Protein AF-V4T393-F1 (afdb_monomer)

Foldseek 3Di:
DDDDDDDDDDDDDDDDDDPDDDPPVVVVVVVVVVVVVVVCLVVVVVVDVDSDDDLVNVLVVLPVVDDDPVSVVVNVVSVVVVVVVVD

Nearest PDB structures (foldseek):
  8xaa-assembly1_J  TM=6.071E-01  e=1.087E-03  Xenopus laevis
  6ipu-assembly1_D  TM=6.178E-01  e=1.166E-03  Homo sapiens
  5g2e-assembly1_L  TM=6.339E-01  e=3.333E-03  Xenopus laevis
  6hts-assembly1_L  TM=5.800E-01  e=2.702E-03  Homo sapiens
  8yti-assembly1_N  TM=5.551E-01  e=1.439E-03  Homo sapiens

Radius of gyration: 20.57 Å; Cα contacts (8 Å, |Δi|>4): 19; chains: 1; bounding box: 69×38×35 Å

Sequence (87 aa):
MEKKPKAGKKLPKKAASSDKEKKCAKKSIKTYKIYIFKVLKQEFARYKKKPTITSWEIQTVGRLVLLGELAKHTVSEGTKVVTKFTS

pLDDT: mean 71.62, std 19.65, range [28.08, 93.38]

Mean predicted aligned error: 15.04 Å

InterPro domains:
  IPR000558 Histone H2B [PR00621] (42-59)
  IPR000558 Histone H2B [PR00621] (59-72)
  IPR000558 Histone H2B [PR00621] (72-85)
  IPR000558 Histone H2B [PTHR23428] (43-87)
  IPR000558 Histone H2B [SM00427] (22-87)
  IPR009072 Histone-fold [G3DSA:1.10.20.10] (42-87)
  IPR009072 Histone-fold [SSF47113] (4-87)

Organism: Citrus clementina (NCBI:txid85681)

Structure (mmCIF, N/CA/C/O backbone):
data_AF-V4T393-F1
#
_entry.id   AF-V4T393-F1
#
loop_
_atom_site.group_PDB
_atom_site.id
_atom_site.type_symbol
_atom_site.label_atom_id
_atom_site.label_alt_id
_atom_site.label_comp_id
_atom_site.label_asym_id
_atom_site.label_entity_id
_atom_site.label_seq_id
_atom_site.pdbx_PDB_ins_code
_atom_site.Cartn_x
_atom_site.Cartn_y
_atom_site.Cartn_z
_atom_site.occupancy
_atom_site.B_iso_or_equiv
_atom_site.auth_seq_id
_atom_site.auth_comp_id
_atom_site.auth_asym_id
_atom_site.auth_atom_id
_atom_site.pdbx_PDB_model_num
ATOM 1 N N . MET A 1 1 ? 53.522 -6.375 -22.544 1.00 45.50 1 MET A N 1
ATOM 2 C CA . MET A 1 1 ? 53.033 -5.790 -21.276 1.00 45.50 1 MET A CA 1
ATOM 3 C C . MET A 1 1 ? 51.515 -5.876 -21.262 1.00 45.50 1 MET A C 1
ATOM 5 O O . MET A 1 1 ? 50.854 -5.141 -21.983 1.00 45.50 1 M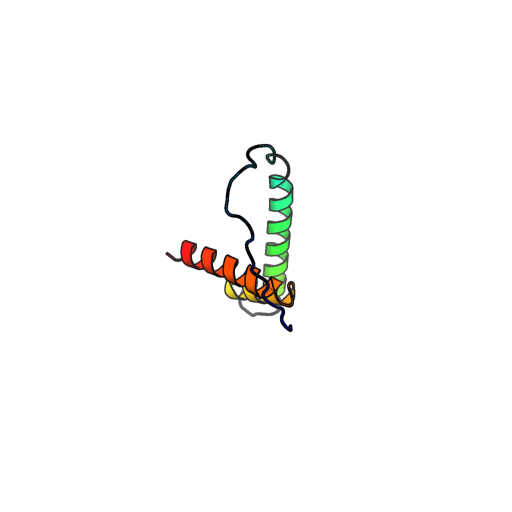ET A O 1
ATOM 9 N N . GLU A 1 2 ? 50.978 -6.840 -20.518 1.00 48.62 2 GLU A N 1
ATOM 10 C CA . GLU A 1 2 ? 49.545 -6.974 -20.240 1.00 48.62 2 GLU A CA 1
ATOM 11 C C . GLU A 1 2 ? 49.057 -5.909 -19.241 1.00 48.62 2 GLU A C 1
ATOM 13 O O . GLU A 1 2 ? 49.769 -5.608 -18.284 1.00 48.62 2 GLU A O 1
ATOM 18 N N . LYS A 1 3 ? 47.815 -5.425 -19.417 1.00 40.97 3 LYS A N 1
ATOM 19 C CA . LYS A 1 3 ? 46.683 -5.520 -18.456 1.00 40.97 3 LYS A CA 1
ATOM 20 C C . LYS A 1 3 ? 45.666 -4.368 -18.588 1.00 40.97 3 LYS A C 1
ATOM 22 O O . LYS A 1 3 ? 45.985 -3.196 -18.426 1.00 40.97 3 LYS A O 1
ATOM 27 N N . LYS A 1 4 ? 44.391 -4.743 -18.754 1.00 43.66 4 LYS A N 1
ATOM 28 C CA . LYS A 1 4 ? 43.182 -4.067 -18.208 1.00 43.66 4 LYS A CA 1
ATOM 29 C C . LYS A 1 4 ? 42.711 -4.856 -16.954 1.00 43.66 4 LYS A C 1
ATOM 31 O O . LYS A 1 4 ? 43.327 -5.897 -16.716 1.00 43.66 4 LYS A O 1
ATOM 36 N N . PRO A 1 5 ? 41.641 -4.508 -16.179 1.00 56.62 5 PRO A N 1
ATOM 37 C CA . PRO A 1 5 ? 40.631 -3.420 -16.261 1.00 56.62 5 PRO A CA 1
ATOM 38 C C . PRO A 1 5 ? 40.307 -2.720 -14.898 1.00 56.62 5 PRO A C 1
ATOM 40 O O . PRO A 1 5 ? 40.767 -3.168 -13.853 1.00 56.62 5 PRO A O 1
ATOM 43 N N . LYS A 1 6 ? 39.431 -1.688 -14.873 1.00 38.44 6 LYS A N 1
ATOM 44 C CA . LYS A 1 6 ? 38.352 -1.522 -13.854 1.00 38.44 6 LYS A CA 1
ATOM 45 C C . LYS A 1 6 ? 37.421 -0.330 -14.138 1.00 38.44 6 LYS A C 1
ATOM 47 O O . LYS A 1 6 ? 37.846 0.816 -14.229 1.00 38.44 6 LYS A O 1
ATOM 52 N N . ALA A 1 7 ? 36.128 -0.639 -14.236 1.00 50.44 7 ALA A N 1
ATOM 53 C CA . ALA A 1 7 ? 35.017 0.296 -14.346 1.00 50.44 7 ALA A CA 1
ATOM 54 C C . ALA A 1 7 ? 34.684 0.912 -12.974 1.00 50.44 7 ALA A C 1
ATOM 56 O O . ALA A 1 7 ? 34.307 0.200 -12.043 1.00 50.44 7 ALA A O 1
ATOM 57 N N . GLY A 1 8 ? 34.806 2.235 -12.856 1.00 45.09 8 GLY A N 1
ATOM 58 C CA . GLY A 1 8 ? 34.399 3.004 -11.682 1.00 45.09 8 GLY A CA 1
ATOM 59 C C . GLY A 1 8 ? 33.133 3.807 -11.966 1.00 45.09 8 GLY A C 1
ATOM 60 O O . GLY A 1 8 ? 33.185 4.843 -12.621 1.00 45.09 8 GLY A O 1
ATOM 61 N N . LYS A 1 9 ? 31.994 3.334 -11.451 1.00 51.25 9 LYS A N 1
ATOM 62 C CA . LYS A 1 9 ? 30.739 4.091 -11.338 1.00 51.25 9 LYS A CA 1
ATOM 63 C C . LYS A 1 9 ? 30.975 5.405 -10.578 1.00 51.25 9 LYS A C 1
ATOM 65 O O . LYS A 1 9 ? 31.300 5.364 -9.394 1.00 51.25 9 LYS A O 1
ATOM 70 N N . LYS A 1 10 ? 30.690 6.550 -11.202 1.00 36.72 10 LYS A N 1
ATOM 71 C CA . LYS A 1 10 ? 30.312 7.789 -10.501 1.00 36.72 10 LYS A CA 1
ATOM 72 C C . LYS A 1 10 ? 29.189 8.479 -11.273 1.00 36.72 10 LYS A C 1
ATOM 74 O O . LYS A 1 10 ? 29.440 9.180 -12.243 1.00 36.72 10 LYS A O 1
ATOM 79 N N . LEU A 1 11 ? 27.951 8.252 -10.835 1.00 43.09 11 LEU A N 1
ATOM 80 C CA . LEU A 1 11 ? 26.810 9.091 -11.198 1.00 43.09 11 LEU A CA 1
ATOM 81 C C . LEU A 1 11 ? 26.687 10.230 -10.159 1.00 43.09 11 LEU A C 1
ATOM 83 O O . LEU A 1 11 ? 26.866 9.975 -8.964 1.00 43.09 11 LEU A O 1
ATOM 87 N N . PRO A 1 12 ? 26.450 11.476 -10.604 1.00 42.09 12 PRO A N 1
ATOM 88 C CA . PRO A 1 12 ? 26.598 12.702 -9.818 1.00 42.09 12 PRO A CA 1
ATOM 89 C C . PRO A 1 12 ? 25.474 12.956 -8.797 1.00 42.09 12 PRO A C 1
ATOM 91 O O . PRO A 1 12 ? 24.335 12.518 -8.943 1.00 42.09 12 PRO A O 1
ATOM 94 N N . LYS A 1 13 ? 25.827 13.718 -7.753 1.00 43.78 13 LYS A N 1
ATOM 95 C CA . LYS A 1 13 ? 24.962 14.238 -6.681 1.00 43.78 13 LYS A CA 1
ATOM 96 C C . LYS A 1 13 ? 24.262 15.545 -7.113 1.00 43.78 13 LYS A C 1
ATOM 98 O O . LYS A 1 13 ? 24.948 16.487 -7.475 1.00 43.78 13 LYS A O 1
ATOM 103 N N . LYS A 1 14 ? 22.939 15.592 -6.871 1.00 30.89 14 LYS A N 1
ATOM 104 C CA . LYS A 1 14 ? 22.129 16.686 -6.264 1.00 30.89 14 LYS A CA 1
ATOM 105 C C . LYS A 1 14 ? 21.987 18.041 -7.006 1.00 30.89 14 LYS A C 1
ATOM 107 O O . LYS A 1 14 ? 22.941 18.797 -7.063 1.00 30.89 14 LYS A O 1
ATOM 112 N N . ALA A 1 15 ? 20.747 18.409 -7.376 1.00 33.91 15 ALA A N 1
ATOM 113 C CA . ALA A 1 15 ? 19.965 19.537 -6.813 1.00 33.91 15 ALA A CA 1
ATOM 114 C C . ALA A 1 15 ? 18.855 20.056 -7.769 1.00 33.91 15 ALA A C 1
ATOM 116 O O . ALA A 1 15 ? 19.115 20.393 -8.912 1.00 33.91 15 ALA A O 1
ATOM 117 N N . ALA A 1 16 ? 17.628 20.090 -7.233 1.00 42.22 16 ALA A N 1
ATOM 118 C CA . ALA A 1 16 ? 16.463 20.947 -7.508 1.00 42.22 16 ALA A CA 1
ATOM 119 C C . ALA A 1 16 ? 16.275 21.677 -8.863 1.00 42.22 16 ALA A C 1
ATOM 121 O O . ALA A 1 16 ? 16.989 22.622 -9.167 1.00 42.22 16 ALA A O 1
ATOM 122 N N . SER A 1 17 ? 15.138 21.411 -9.523 1.00 28.08 17 SER A N 1
ATOM 123 C CA . SER A 1 17 ? 14.115 22.431 -9.843 1.00 28.08 17 SER A CA 1
ATOM 124 C C . SER A 1 17 ? 12.840 21.761 -10.378 1.00 28.08 17 SER A C 1
ATOM 126 O O . SER A 1 17 ? 12.912 20.869 -11.216 1.00 28.08 17 SER A O 1
ATOM 128 N N . SER A 1 18 ? 11.669 22.143 -9.858 1.00 34.78 18 SER A N 1
ATOM 129 C CA . SER A 1 18 ? 10.360 22.074 -10.539 1.00 34.78 18 SER A CA 1
ATOM 130 C C . SER A 1 18 ? 9.301 22.741 -9.651 1.00 34.78 18 SER A C 1
ATOM 132 O O . SER A 1 18 ? 8.354 22.104 -9.192 1.00 34.78 18 SER A O 1
ATOM 134 N N . ASP A 1 19 ? 9.484 24.036 -9.385 1.00 52.81 19 ASP A N 1
ATOM 135 C CA . ASP A 1 19 ? 8.396 24.930 -8.983 1.00 52.81 19 ASP A CA 1
ATOM 136 C C . ASP A 1 19 ? 7.967 25.730 -10.217 1.00 52.81 19 ASP A C 1
ATOM 138 O O . ASP A 1 19 ? 8.554 26.757 -10.534 1.00 52.81 19 ASP A O 1
ATOM 142 N N . LYS A 1 20 ? 7.031 25.176 -10.995 1.00 51.66 20 LYS A N 1
ATOM 143 C CA . LYS A 1 20 ? 5.901 25.895 -11.601 1.00 51.66 20 LYS A CA 1
ATOM 144 C C . LYS A 1 20 ? 5.027 24.910 -12.369 1.00 51.66 20 LYS A C 1
ATOM 146 O O . LYS A 1 20 ? 5.502 24.001 -13.032 1.00 51.66 20 LYS A O 1
ATOM 151 N N . GLU A 1 21 ? 3.725 25.149 -12.268 1.00 47.66 21 GLU A N 1
ATOM 152 C CA . GLU A 1 21 ? 2.711 24.652 -13.195 1.00 47.66 21 GLU A CA 1
ATOM 153 C C . GLU A 1 21 ? 2.287 23.177 -13.083 1.00 47.66 21 GLU A C 1
ATOM 155 O O . GLU A 1 21 ? 2.568 22.328 -13.918 1.00 47.66 21 GLU A O 1
ATOM 160 N N . LYS A 1 22 ? 1.454 22.872 -12.079 1.00 52.12 22 LYS A N 1
ATOM 161 C CA . LYS A 1 22 ? 0.456 21.791 -12.218 1.00 52.12 22 LYS A CA 1
ATOM 162 C C . LYS A 1 22 ? -0.770 22.022 -11.340 1.00 52.12 22 LYS A C 1
ATOM 164 O O . LYS A 1 22 ? -1.224 21.137 -10.618 1.00 52.12 22 LYS A O 1
ATOM 169 N N . LYS A 1 23 ? -1.337 23.232 -11.372 1.00 45.91 23 LYS A N 1
ATOM 170 C CA . LYS A 1 23 ? -2.668 23.476 -10.782 1.00 45.91 23 LYS A CA 1
ATOM 171 C C . LYS A 1 23 ? -3.784 22.820 -11.624 1.00 45.91 23 LYS A C 1
ATOM 173 O O . LYS A 1 23 ? -4.854 22.553 -11.086 1.00 45.91 23 LYS A O 1
ATOM 178 N N . CYS A 1 24 ? -3.492 22.419 -12.870 1.00 40.09 24 CYS A N 1
ATOM 179 C CA . CYS A 1 24 ? -4.475 21.832 -13.793 1.00 40.09 24 CYS A CA 1
ATOM 180 C C . CYS A 1 24 ? -4.421 20.294 -13.957 1.00 40.09 24 CYS A C 1
ATOM 182 O O . CYS A 1 24 ? -5.459 19.700 -14.220 1.00 40.09 24 CYS A O 1
ATOM 184 N N . ALA A 1 25 ? -3.307 19.595 -13.683 1.00 49.66 25 ALA A N 1
ATOM 185 C CA . ALA A 1 25 ? -3.275 18.114 -13.763 1.00 49.66 25 ALA A CA 1
ATOM 186 C C . ALA A 1 25 ? -3.682 17.395 -12.460 1.00 49.66 25 ALA A C 1
ATOM 188 O O . ALA A 1 25 ? -3.848 16.179 -12.422 1.00 49.66 25 ALA A O 1
ATOM 189 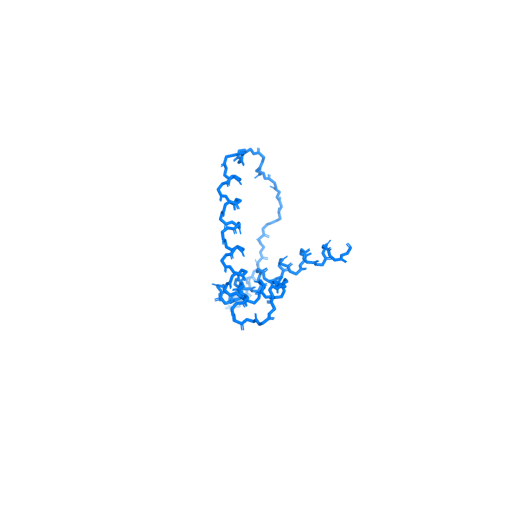N N . LYS A 1 26 ? -3.853 18.136 -11.360 1.00 50.62 26 LYS A N 1
ATOM 190 C CA . LYS A 1 26 ? -4.241 17.560 -10.062 1.00 50.62 26 LYS A CA 1
ATOM 191 C C . LYS A 1 26 ? -5.718 17.150 -10.026 1.00 50.62 26 LYS A C 1
ATOM 193 O O . LYS A 1 26 ? -6.072 16.321 -9.196 1.00 50.62 26 LYS A O 1
ATOM 198 N N . LYS A 1 27 ? -6.572 17.702 -10.900 1.00 52.50 27 LYS A N 1
ATOM 199 C CA . LYS A 1 27 ? -8.006 17.363 -10.962 1.00 52.50 27 LYS A CA 1
ATOM 200 C C . LYS A 1 27 ? -8.244 15.982 -11.590 1.00 52.50 27 LYS A C 1
ATOM 202 O O . LYS A 1 27 ? -8.955 15.190 -10.989 1.00 52.50 27 LYS A O 1
ATOM 207 N N . SER A 1 28 ? -7.579 15.641 -12.699 1.00 51.19 28 SER A N 1
ATOM 208 C CA . SER A 1 28 ? -7.749 14.330 -13.359 1.00 51.19 28 SER A CA 1
ATOM 209 C C . SER A 1 28 ? -7.090 13.174 -12.597 1.00 51.19 28 SER A C 1
ATOM 211 O O . SER A 1 28 ? -7.667 12.095 -12.479 1.00 51.19 28 SER A O 1
ATOM 213 N N . ILE A 1 29 ? -5.918 13.411 -11.991 1.00 60.81 29 ILE A N 1
ATOM 214 C CA . ILE A 1 29 ? -5.222 12.419 -11.153 1.00 60.81 29 ILE A CA 1
ATOM 215 C C . ILE A 1 29 ? -6.070 12.033 -9.931 1.00 60.81 29 ILE A C 1
ATOM 217 O O . ILE A 1 29 ? -6.052 10.877 -9.513 1.00 60.81 29 ILE A O 1
ATOM 221 N N . LYS A 1 30 ? -6.833 12.976 -9.358 1.00 64.75 30 LYS A N 1
ATOM 222 C CA . LYS A 1 30 ? -7.773 12.689 -8.261 1.00 64.75 30 LYS A CA 1
ATOM 223 C C . LYS A 1 30 ? -8.902 11.765 -8.720 1.00 64.75 30 LYS A C 1
ATOM 225 O O . LYS A 1 30 ? -9.213 10.815 -8.007 1.00 64.75 30 LYS A O 1
ATOM 230 N N . THR A 1 31 ? -9.445 11.988 -9.918 1.00 81.19 31 THR A N 1
ATOM 231 C CA . THR A 1 31 ? -10.490 11.140 -10.509 1.00 81.19 31 THR A CA 1
ATOM 232 C C . THR A 1 31 ? -9.990 9.719 -10.760 1.00 81.19 31 THR A C 1
ATOM 234 O O . THR A 1 31 ? -10.663 8.767 -10.377 1.00 81.19 31 THR A O 1
ATOM 237 N N . TYR A 1 32 ? -8.784 9.555 -11.319 1.00 79.50 32 TYR A N 1
ATOM 238 C CA . TYR A 1 32 ? -8.215 8.228 -11.589 1.00 79.50 32 TYR A CA 1
ATOM 239 C C . TYR A 1 32 ? -7.901 7.451 -10.304 1.00 79.50 32 TYR A C 1
ATOM 241 O O . TYR A 1 32 ? -8.229 6.272 -10.189 1.00 79.50 32 TYR A O 1
ATOM 249 N N . LYS A 1 33 ? -7.343 8.128 -9.291 1.00 80.88 33 LYS A N 1
ATOM 250 C CA . LYS A 1 33 ? -7.092 7.532 -7.968 1.00 80.88 33 LYS A CA 1
ATOM 251 C C . LYS A 1 33 ? -8.381 7.051 -7.300 1.00 80.88 33 LYS A C 1
ATOM 253 O O . LYS A 1 33 ? -8.416 5.938 -6.783 1.00 80.8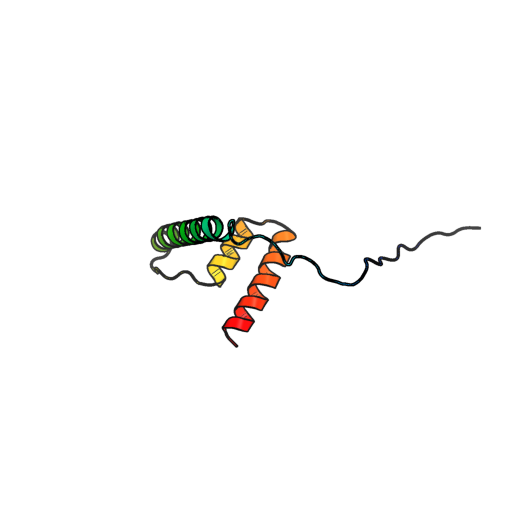8 33 LYS A O 1
ATOM 258 N N . ILE A 1 34 ? -9.436 7.868 -7.338 1.00 87.06 34 ILE A N 1
ATOM 259 C CA . ILE A 1 34 ? -10.754 7.506 -6.798 1.00 87.06 34 ILE A CA 1
ATOM 260 C C . ILE A 1 34 ? -11.366 6.345 -7.582 1.00 87.06 34 ILE A C 1
ATOM 262 O O . ILE A 1 34 ? -11.904 5.424 -6.972 1.00 87.06 34 ILE A O 1
ATOM 266 N N . TYR A 1 35 ? -11.267 6.359 -8.912 1.00 87.56 35 TYR A N 1
ATOM 267 C CA . TYR A 1 35 ? -11.801 5.295 -9.759 1.00 87.56 35 TYR A CA 1
ATOM 268 C C . TYR A 1 35 ? -11.140 3.946 -9.460 1.00 87.56 35 TYR A C 1
ATOM 270 O O . TYR A 1 35 ? -11.849 2.979 -9.187 1.00 87.56 35 TYR A O 1
ATOM 278 N N . ILE A 1 36 ? -9.803 3.898 -9.409 1.00 85.75 36 ILE A N 1
ATOM 279 C CA . ILE A 1 36 ? -9.066 2.679 -9.047 1.00 85.75 36 ILE A CA 1
ATOM 280 C C . ILE A 1 36 ? -9.465 2.200 -7.652 1.00 85.75 36 ILE A C 1
ATOM 282 O O . ILE A 1 36 ? -9.759 1.023 -7.482 1.00 85.75 36 ILE A O 1
ATOM 286 N N . PHE A 1 37 ? -9.514 3.090 -6.655 1.00 85.38 37 PHE A 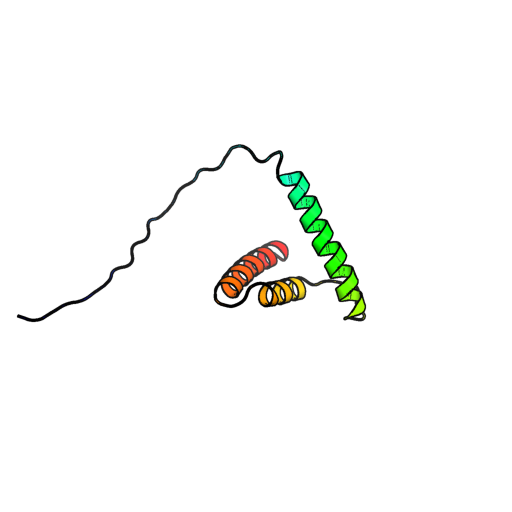N 1
ATOM 287 C CA . PHE A 1 37 ? -9.872 2.697 -5.291 1.00 85.38 37 PHE A CA 1
ATOM 288 C C . PHE A 1 37 ? -11.310 2.168 -5.197 1.00 85.38 37 PHE A C 1
ATOM 290 O O . PHE A 1 37 ? -11.560 1.179 -4.511 1.00 85.38 37 PHE A O 1
ATOM 297 N N . LYS A 1 38 ? -12.253 2.782 -5.925 1.00 89.00 38 LYS A N 1
ATOM 298 C CA . LYS A 1 38 ? -13.651 2.337 -5.997 1.00 89.00 38 LYS A CA 1
ATOM 299 C C . LYS A 1 38 ? -13.762 0.941 -6.610 1.00 89.00 38 LYS A C 1
ATOM 301 O O . LYS A 1 38 ? -14.418 0.083 -6.026 1.00 89.00 38 LYS A O 1
ATOM 306 N N . VAL A 1 39 ? -13.113 0.719 -7.755 1.00 87.81 39 VAL A N 1
ATOM 307 C CA . VAL A 1 39 ? -13.112 -0.578 -8.449 1.00 87.81 39 VAL A CA 1
ATOM 308 C C . VAL A 1 39 ? -12.434 -1.639 -7.586 1.00 87.81 39 VAL A C 1
ATOM 310 O O . VAL A 1 39 ? -13.033 -2.675 -7.322 1.00 87.81 39 VAL A O 1
ATOM 313 N N . LEU A 1 40 ? -11.240 -1.358 -7.058 1.00 84.38 40 LEU A N 1
ATOM 314 C CA . LEU A 1 40 ? -10.526 -2.293 -6.188 1.00 84.38 40 LEU A CA 1
ATOM 315 C C . LEU A 1 40 ? -11.358 -2.669 -4.965 1.00 84.38 40 LEU A C 1
ATOM 317 O O . LEU A 1 40 ? -11.452 -3.848 -4.654 1.00 84.38 40 LEU A O 1
ATOM 321 N N . LYS A 1 41 ? -12.000 -1.708 -4.289 1.00 85.12 41 LYS A N 1
ATOM 322 C CA . LYS A 1 41 ? -12.848 -1.989 -3.118 1.00 85.12 41 LYS A CA 1
ATOM 323 C C . LYS A 1 41 ? -14.006 -2.918 -3.463 1.00 85.12 41 LYS A C 1
ATOM 325 O O . LYS A 1 41 ? -14.294 -3.833 -2.697 1.00 85.12 41 LYS A O 1
ATOM 330 N N . GLN A 1 42 ? -14.664 -2.682 -4.592 1.00 84.94 42 GLN A N 1
ATOM 331 C CA . GLN A 1 42 ? -15.790 -3.497 -5.030 1.00 84.94 42 GLN A CA 1
ATOM 332 C C . GLN A 1 42 ? -15.358 -4.928 -5.359 1.00 84.94 42 GLN A C 1
ATOM 334 O O . GLN A 1 42 ? -15.959 -5.875 -4.860 1.00 84.94 42 GLN A O 1
ATOM 339 N N . GLU A 1 43 ? -14.319 -5.088 -6.175 1.00 83.88 43 GLU A N 1
ATOM 340 C CA . GLU A 1 43 ? -13.850 -6.409 -6.591 1.00 83.88 43 GLU A CA 1
ATOM 341 C C . GLU A 1 43 ? -13.239 -7.165 -5.405 1.00 83.88 43 GLU A C 1
ATOM 343 O O . GLU A 1 43 ? -13.537 -8.337 -5.184 1.00 83.88 43 GLU A O 1
ATOM 348 N N . PHE A 1 44 ? -12.476 -6.483 -4.550 1.00 83.00 44 PHE A N 1
ATOM 349 C CA . PHE A 1 44 ? -11.876 -7.093 -3.367 1.00 83.00 44 PHE A CA 1
ATOM 350 C C . PHE A 1 44 ? -12.919 -7.567 -2.350 1.00 83.00 44 PHE A C 1
ATOM 352 O O . PHE A 1 44 ? -12.779 -8.659 -1.808 1.00 83.00 44 PHE A O 1
ATOM 359 N N . ALA A 1 45 ? -14.001 -6.809 -2.146 1.00 81.06 45 ALA A N 1
ATOM 360 C CA . ALA A 1 45 ? -15.114 -7.220 -1.289 1.00 81.06 45 ALA A CA 1
ATOM 361 C C . ALA A 1 45 ? -15.905 -8.423 -1.844 1.00 81.06 45 ALA A C 1
ATOM 363 O O . ALA A 1 45 ? -16.604 -9.095 -1.087 1.00 81.06 45 ALA A O 1
ATOM 364 N N . ARG A 1 46 ? -15.809 -8.706 -3.152 1.00 81.94 46 ARG A N 1
ATOM 365 C CA . ARG A 1 46 ? -16.376 -9.921 -3.764 1.00 81.94 46 ARG A CA 1
ATOM 366 C C . ARG A 1 46 ? -15.464 -11.125 -3.545 1.00 81.94 46 ARG A C 1
ATOM 368 O O . ARG A 1 46 ? -15.948 -12.193 -3.185 1.00 81.94 46 ARG A O 1
ATOM 375 N N . TYR A 1 47 ? -14.153 -10.951 -3.726 1.00 81.94 47 TYR A N 1
ATOM 376 C CA . TYR A 1 47 ? -13.174 -12.031 -3.549 1.00 81.94 47 TYR A CA 1
ATOM 377 C C . TYR A 1 47 ? -12.921 -12.381 -2.080 1.00 81.94 47 TYR A C 1
ATOM 379 O O . TYR A 1 47 ? -12.704 -13.542 -1.734 1.00 81.94 47 TYR A O 1
ATOM 387 N N . LYS A 1 48 ? -12.943 -11.386 -1.195 1.00 73.00 48 LYS A N 1
ATOM 388 C CA . LYS A 1 48 ? -12.775 -11.551 0.246 1.00 73.00 48 LYS A CA 1
ATOM 389 C C . LYS A 1 48 ? -14.068 -11.166 0.935 1.00 73.00 48 LYS A C 1
ATOM 391 O O . LYS A 1 48 ? -14.588 -10.083 0.718 1.00 73.00 48 LYS A O 1
ATOM 396 N N . LYS A 1 49 ? -14.526 -11.988 1.883 1.00 78.31 49 LYS A N 1
ATOM 397 C CA . LYS A 1 49 ? -15.684 -11.683 2.749 1.00 78.31 49 LYS A CA 1
ATOM 398 C C . LYS A 1 49 ? -15.435 -10.526 3.743 1.00 78.31 49 LYS A C 1
ATOM 400 O O . LYS A 1 49 ? -16.039 -10.487 4.810 1.00 78.31 49 LYS A O 1
ATOM 405 N N . LYS A 1 50 ? -14.506 -9.613 3.441 1.00 72.56 50 LYS A N 1
ATOM 406 C CA . LYS A 1 50 ? -14.154 -8.437 4.241 1.00 72.56 50 LYS A CA 1
ATOM 407 C C . LYS A 1 50 ? -14.054 -7.218 3.311 1.00 72.56 50 LYS A C 1
ATOM 409 O O . LYS A 1 50 ? -13.295 -7.274 2.348 1.00 72.56 50 LYS A O 1
ATOM 414 N N . PRO A 1 51 ? -14.769 -6.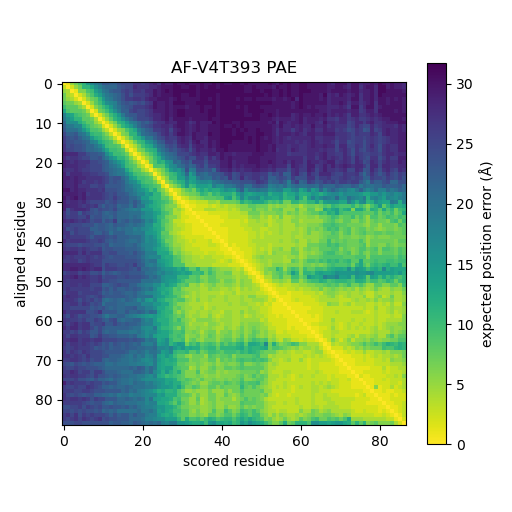113 3.595 1.00 75.44 51 PRO A N 1
ATOM 415 C CA . PRO A 1 51 ? -14.823 -4.939 2.716 1.00 75.44 51 PRO A CA 1
ATOM 416 C C . PRO A 1 51 ? -13.627 -3.977 2.863 1.00 75.44 51 PRO A C 1
ATOM 418 O O . PRO A 1 51 ? -13.623 -2.906 2.251 1.00 75.44 51 PRO A O 1
ATOM 421 N N . THR A 1 52 ? -12.638 -4.315 3.694 1.00 83.56 52 THR A N 1
ATOM 422 C CA . THR A 1 52 ? -11.505 -3.442 4.026 1.00 83.56 52 THR A CA 1
ATOM 423 C C . THR A 1 52 ? -10.295 -3.797 3.179 1.00 83.56 52 THR A C 1
ATOM 425 O O . THR A 1 52 ? -9.791 -4.910 3.295 1.00 83.56 52 THR A O 1
ATOM 428 N N . ILE A 1 53 ? -9.808 -2.832 2.392 1.00 84.44 53 ILE A N 1
ATOM 429 C CA . ILE A 1 53 ? -8.524 -2.954 1.699 1.00 84.44 53 ILE A CA 1
ATOM 430 C C . ILE A 1 53 ? -7.399 -2.500 2.631 1.00 84.44 53 ILE A C 1
ATOM 432 O O . ILE A 1 53 ? -7.411 -1.370 3.121 1.00 84.44 53 ILE A O 1
ATOM 436 N N . THR A 1 54 ? -6.410 -3.358 2.840 1.00 86.50 54 THR A N 1
ATOM 437 C CA . THR A 1 54 ? -5.203 -3.076 3.623 1.00 86.50 54 THR A CA 1
ATOM 438 C C . THR A 1 54 ? -4.070 -2.531 2.750 1.00 86.50 54 THR A C 1
ATOM 440 O O . THR A 1 54 ? -3.999 -2.772 1.543 1.00 86.50 54 THR A O 1
ATOM 443 N N . SER A 1 55 ? -3.124 -1.814 3.365 1.00 84.44 55 SER A N 1
ATOM 444 C CA . SER A 1 55 ? -1.901 -1.361 2.682 1.00 84.44 55 SER A CA 1
ATOM 445 C C . SER A 1 55 ? -1.093 -2.528 2.099 1.00 84.44 55 SER A C 1
ATOM 447 O O . SER A 1 55 ? -0.490 -2.385 1.035 1.00 84.44 55 SER A O 1
ATOM 449 N N . TRP A 1 56 ? -1.138 -3.695 2.751 1.00 85.56 56 TRP A N 1
ATOM 450 C CA . TRP A 1 56 ? -0.534 -4.936 2.267 1.00 85.56 56 TRP A CA 1
ATOM 451 C C . TRP A 1 56 ? -1.141 -5.388 0.937 1.00 85.56 56 TRP A C 1
ATOM 453 O O . TRP A 1 56 ? -0.411 -5.701 0.002 1.00 85.56 56 TRP A O 1
ATOM 463 N N . GLU A 1 57 ? -2.466 -5.349 0.809 1.00 85.38 57 GLU A N 1
ATOM 464 C CA . GLU A 1 57 ? -3.163 -5.727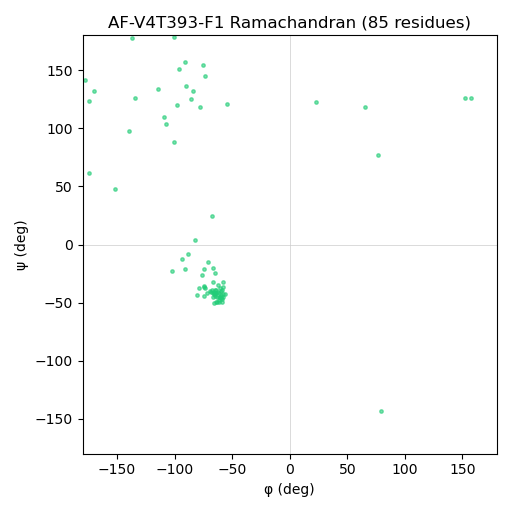 -0.426 1.00 85.38 57 GLU A CA 1
ATOM 465 C C . GLU A 1 57 ? -2.845 -4.769 -1.573 1.00 85.38 57 GLU A C 1
ATOM 467 O O . GLU A 1 57 ? -2.568 -5.219 -2.684 1.00 85.38 57 GLU A O 1
ATOM 472 N N . ILE A 1 58 ? -2.782 -3.462 -1.303 1.00 85.50 58 ILE A N 1
ATOM 473 C CA . ILE A 1 58 ? -2.337 -2.471 -2.296 1.00 85.50 58 ILE A CA 1
ATOM 474 C C . ILE A 1 58 ? -0.903 -2.778 -2.750 1.00 85.50 58 ILE A C 1
ATOM 476 O O . ILE A 1 58 ? -0.595 -2.693 -3.940 1.00 85.50 58 ILE A O 1
ATOM 480 N N . GLN A 1 59 ? -0.028 -3.177 -1.826 1.00 87.06 59 GLN A N 1
ATOM 481 C CA . GLN A 1 59 ? 1.352 -3.528 -2.143 1.00 87.06 59 GLN A CA 1
ATOM 482 C C . GLN A 1 59 ? 1.448 -4.830 -2.956 1.00 87.06 59 GLN A C 1
ATOM 484 O O . GLN A 1 59 ? 2.233 -4.894 -3.902 1.00 87.06 59 GLN A O 1
ATOM 489 N N . THR A 1 60 ? 0.641 -5.849 -2.649 1.00 85.25 60 THR A N 1
ATOM 490 C CA . THR A 1 60 ? 0.558 -7.097 -3.428 1.00 85.25 60 THR A CA 1
ATOM 491 C C . THR A 1 60 ? 0.022 -6.849 -4.836 1.00 85.25 60 THR A C 1
ATOM 493 O O . THR A 1 60 ? 0.617 -7.332 -5.797 1.00 85.25 60 THR A O 1
ATOM 496 N N . VAL A 1 61 ? -1.035 -6.044 -4.988 1.00 85.56 61 VAL A N 1
ATOM 497 C CA . VAL A 1 61 ? -1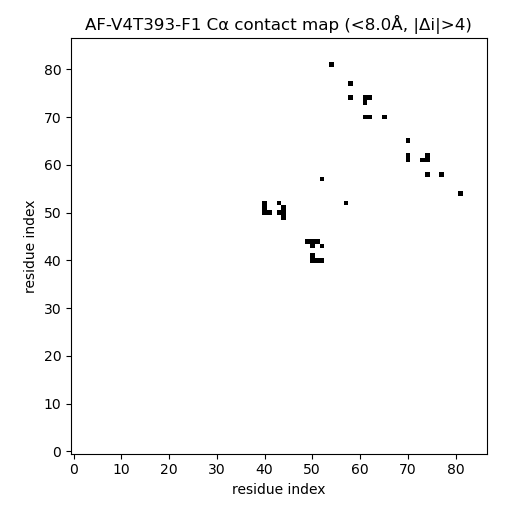.553 -5.638 -6.308 1.00 85.56 61 VAL A CA 1
ATOM 498 C C . VAL A 1 61 ? -0.488 -4.864 -7.087 1.00 85.56 61 VAL A C 1
ATOM 500 O O . VAL A 1 61 ? -0.269 -5.141 -8.263 1.00 85.56 61 VAL A O 1
ATOM 503 N N . GLY A 1 62 ? 0.252 -3.965 -6.431 1.00 85.75 62 GLY A N 1
ATOM 504 C CA . GLY A 1 62 ? 1.377 -3.257 -7.044 1.00 85.75 62 GLY A CA 1
ATOM 505 C C . GLY A 1 62 ? 2.465 -4.188 -7.592 1.00 85.75 62 GLY A C 1
ATOM 506 O O . GLY A 1 62 ? 3.001 -3.910 -8.658 1.00 85.75 62 GLY A O 1
ATOM 507 N N . ARG A 1 63 ? 2.752 -5.312 -6.918 1.00 86.00 63 ARG A N 1
ATOM 508 C CA . ARG A 1 63 ? 3.712 -6.338 -7.383 1.00 86.00 63 ARG A CA 1
ATOM 509 C C . ARG A 1 63 ? 3.169 -7.232 -8.502 1.00 86.00 63 ARG A C 1
ATOM 511 O O . ARG A 1 63 ? 3.955 -7.783 -9.258 1.00 86.00 63 ARG A O 1
ATOM 518 N N . LEU A 1 64 ? 1.851 -7.406 -8.595 1.00 85.69 64 LEU A N 1
ATOM 519 C CA . LEU A 1 64 ? 1.224 -8.124 -9.711 1.00 85.69 64 LEU A CA 1
ATOM 520 C C . LEU A 1 64 ? 1.217 -7.272 -10.985 1.00 85.69 64 LEU A C 1
ATOM 522 O O . LEU A 1 64 ? 1.408 -7.794 -12.077 1.00 85.69 64 LEU A O 1
ATOM 526 N N . VAL A 1 65 ? 1.020 -5.958 -10.837 1.00 86.12 65 VAL A N 1
ATOM 527 C CA . VAL A 1 65 ? 1.012 -4.997 -11.951 1.00 86.12 65 VAL A CA 1
ATOM 528 C C . VAL A 1 65 ? 2.430 -4.640 -12.405 1.00 86.12 65 VAL A C 1
ATOM 530 O O . VAL A 1 65 ? 2.671 -4.456 -13.595 1.00 86.12 65 VAL A O 1
ATOM 533 N N . LEU A 1 66 ? 3.375 -4.531 -11.469 1.00 86.56 66 LEU A N 1
ATOM 534 C CA . LEU A 1 66 ? 4.776 -4.221 -11.746 1.00 86.56 66 LEU A CA 1
ATOM 535 C C . LEU A 1 66 ? 5.617 -5.467 -11.485 1.00 86.56 66 LEU A C 1
ATOM 537 O O . LEU A 1 66 ? 5.809 -5.848 -10.335 1.00 86.56 66 LEU A O 1
ATOM 541 N N . LEU A 1 67 ? 6.136 -6.078 -12.548 1.00 85.88 67 LEU A N 1
ATOM 542 C CA . LEU A 1 67 ? 6.983 -7.268 -12.472 1.00 85.88 67 LEU A CA 1
ATOM 543 C C . LEU A 1 67 ? 8.474 -6.889 -12.512 1.00 85.88 6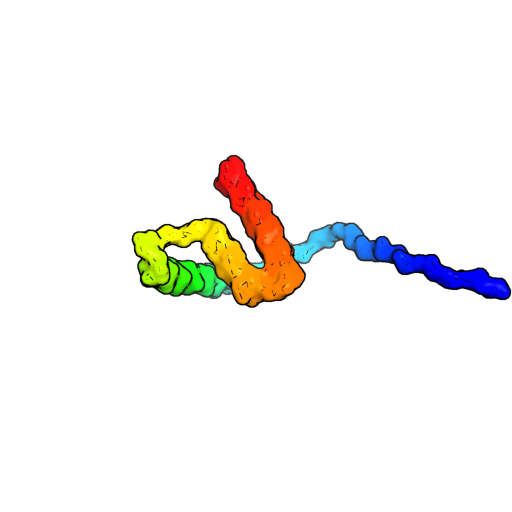7 LEU A C 1
ATOM 545 O O . LEU A 1 67 ? 8.868 -5.886 -13.107 1.00 85.88 67 LEU A O 1
ATOM 549 N N . GLY A 1 68 ? 9.321 -7.705 -11.880 1.00 85.75 68 GLY A N 1
ATOM 550 C CA . GLY A 1 68 ? 10.779 -7.546 -11.921 1.00 85.75 68 GLY A CA 1
ATOM 551 C C . GLY A 1 68 ? 11.327 -6.461 -10.986 1.00 85.75 68 GLY A C 1
ATOM 552 O O . GLY A 1 68 ? 10.866 -6.294 -9.856 1.00 85.75 68 GLY A O 1
ATOM 553 N N . GLU A 1 69 ? 12.359 -5.741 -11.431 1.00 85.81 69 GLU A N 1
ATOM 554 C CA . GLU A 1 69 ? 13.111 -4.806 -10.578 1.00 85.81 69 GLU A CA 1
ATOM 555 C C . GLU A 1 69 ? 12.268 -3.601 -10.129 1.00 85.81 69 GLU A C 1
ATOM 557 O O . GLU A 1 69 ? 12.395 -3.130 -8.998 1.00 85.81 69 GLU A O 1
ATOM 562 N N . LEU A 1 70 ? 11.320 -3.157 -10.963 1.00 87.06 70 LEU A N 1
ATOM 563 C CA . LEU A 1 70 ? 10.421 -2.047 -10.635 1.00 87.06 70 LEU A CA 1
ATOM 564 C C . LEU A 1 70 ? 9.573 -2.341 -9.392 1.00 87.06 70 LEU A C 1
ATOM 566 O O . LEU A 1 70 ? 9.382 -1.455 -8.558 1.00 87.06 70 LEU A O 1
ATOM 570 N N . ALA A 1 71 ? 9.128 -3.590 -9.226 1.00 87.56 71 ALA A N 1
ATOM 571 C CA . ALA A 1 71 ? 8.326 -4.015 -8.082 1.00 87.56 71 ALA A CA 1
ATOM 572 C C . ALA A 1 71 ? 9.042 -3.724 -6.757 1.00 87.56 71 ALA A C 1
ATOM 574 O O . ALA A 1 71 ? 8.438 -3.233 -5.804 1.00 87.56 71 ALA A O 1
ATOM 575 N N . LYS A 1 72 ? 10.352 -3.990 -6.705 1.00 88.62 72 LYS A N 1
ATOM 576 C CA . LYS A 1 72 ? 11.177 -3.827 -5.502 1.00 88.62 72 LYS A CA 1
ATOM 577 C C . LYS A 1 72 ? 11.285 -2.358 -5.102 1.00 88.62 72 LYS A C 1
ATOM 579 O O . LYS A 1 72 ? 11.124 -2.029 -3.926 1.00 88.62 72 LYS A O 1
ATOM 584 N N . HIS A 1 73 ? 11.483 -1.471 -6.077 1.00 90.06 73 HIS A N 1
ATOM 585 C CA . HIS A 1 73 ? 11.548 -0.029 -5.844 1.00 90.06 73 HIS A CA 1
ATOM 586 C C . HIS A 1 73 ? 10.204 0.546 -5.392 1.00 90.06 73 HIS A C 1
ATOM 588 O O . HIS A 1 73 ? 10.154 1.289 -4.411 1.00 90.06 73 HIS A O 1
ATOM 594 N N . THR A 1 74 ? 9.104 0.167 -6.048 1.00 88.88 74 THR A N 1
ATOM 595 C CA . THR A 1 74 ? 7.761 0.637 -5.679 1.00 88.88 74 THR A CA 1
ATOM 596 C C . THR A 1 74 ? 7.358 0.167 -4.281 1.00 88.88 74 THR A C 1
ATOM 598 O O . THR A 1 74 ? 6.827 0.953 -3.498 1.00 88.88 74 THR A O 1
ATOM 601 N N . VAL A 1 75 ? 7.654 -1.087 -3.934 1.00 88.12 75 VAL A N 1
ATOM 602 C CA . VAL A 1 75 ? 7.438 -1.647 -2.590 1.00 88.12 75 VAL A CA 1
ATOM 603 C C . VAL A 1 75 ? 8.261 -0.899 -1.547 1.00 88.12 75 VAL A C 1
ATOM 605 O O . VAL A 1 75 ? 7.711 -0.494 -0.528 1.00 88.12 75 VAL A O 1
ATOM 608 N N . SER A 1 76 ? 9.553 -0.678 -1.808 1.00 89.00 76 SER A N 1
ATOM 609 C CA . SER A 1 76 ? 10.459 0.017 -0.887 1.00 89.00 76 SER A CA 1
ATOM 610 C C . SER A 1 76 ? 9.996 1.446 -0.590 1.00 89.00 76 SER A C 1
ATOM 612 O O . SER A 1 76 ? 9.970 1.861 0.569 1.00 89.00 76 SER A O 1
ATOM 614 N N . GLU A 1 77 ? 9.598 2.205 -1.612 1.00 87.75 77 GLU A N 1
ATOM 615 C CA . GLU A 1 77 ? 9.045 3.552 -1.418 1.00 87.75 77 GLU A CA 1
ATOM 616 C C . GLU A 1 77 ? 7.686 3.515 -0.704 1.00 87.75 77 GLU A C 1
ATOM 618 O O . GLU A 1 77 ? 7.443 4.319 0.197 1.00 87.75 77 GLU A O 1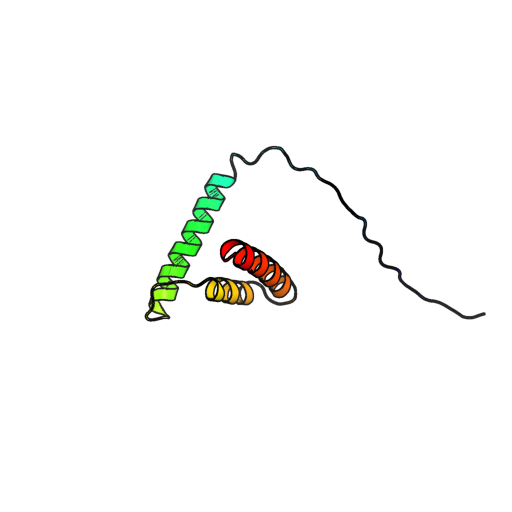
ATOM 623 N N . GLY A 1 78 ? 6.829 2.541 -1.026 1.00 88.88 78 GLY A N 1
ATOM 624 C CA . GLY A 1 78 ? 5.548 2.345 -0.345 1.00 88.88 78 GLY A CA 1
ATOM 625 C C . GLY A 1 78 ? 5.709 2.076 1.153 1.00 88.88 78 GLY A C 1
ATOM 626 O O . GLY A 1 78 ? 5.047 2.721 1.965 1.00 88.88 78 GLY A O 1
ATOM 627 N N . THR A 1 79 ? 6.632 1.192 1.539 1.00 90.69 79 THR A N 1
ATOM 628 C CA . THR A 1 79 ? 6.889 0.854 2.948 1.00 90.69 79 THR A CA 1
ATOM 629 C C . THR A 1 79 ? 7.373 2.066 3.741 1.00 90.69 79 THR A C 1
ATOM 631 O O . THR A 1 79 ? 6.884 2.301 4.840 1.00 90.69 79 THR A O 1
ATOM 634 N N . LYS A 1 80 ? 8.247 2.906 3.168 1.00 91.31 80 LYS A N 1
ATOM 635 C CA . LYS A 1 80 ? 8.707 4.151 3.817 1.00 91.31 80 LYS A CA 1
ATOM 636 C C . LYS A 1 80 ? 7.553 5.095 4.144 1.00 91.31 80 LYS A C 1
ATOM 638 O O . LYS A 1 80 ? 7.579 5.758 5.177 1.00 91.31 80 LYS A O 1
ATOM 643 N N . VAL A 1 81 ? 6.569 5.199 3.252 1.00 91.06 81 VAL A N 1
ATOM 644 C CA . VAL A 1 81 ? 5.384 6.040 3.469 1.00 91.06 81 VAL A CA 1
ATOM 645 C C . VAL A 1 81 ? 4.478 5.427 4.530 1.00 91.06 81 VAL A C 1
ATOM 647 O O . VAL A 1 81 ? 4.007 6.155 5.396 1.00 91.06 81 VAL A O 1
ATOM 650 N N . VAL A 1 82 ? 4.278 4.107 4.500 1.00 87.81 82 VAL A N 1
ATOM 651 C CA . VAL A 1 82 ? 3.484 3.393 5.511 1.00 87.81 82 VAL A CA 1
ATOM 652 C C . VAL A 1 82 ? 4.077 3.599 6.902 1.00 87.81 82 VAL A C 1
ATOM 654 O O . VAL A 1 82 ? 3.353 4.034 7.787 1.00 87.81 82 VAL A O 1
ATOM 657 N N . THR A 1 83 ? 5.388 3.401 7.077 1.00 89.88 83 THR A N 1
ATOM 658 C CA . THR A 1 83 ? 6.064 3.610 8.367 1.00 89.88 83 THR A CA 1
ATOM 659 C C . THR A 1 83 ? 5.883 5.036 8.881 1.00 89.88 83 THR A C 1
ATOM 661 O O . THR A 1 83 ? 5.567 5.219 10.046 1.00 89.88 83 THR A O 1
ATOM 664 N N . LYS A 1 84 ? 5.997 6.047 8.009 1.00 93.38 84 LYS A N 1
ATOM 665 C CA . LYS A 1 84 ? 5.773 7.457 8.380 1.00 93.38 84 LYS A CA 1
ATOM 666 C C . LYS A 1 84 ? 4.337 7.771 8.792 1.00 93.38 84 LYS A C 1
ATOM 668 O O . LYS A 1 84 ? 4.125 8.770 9.459 1.00 93.38 84 LYS A O 1
ATOM 673 N N . PHE A 1 85 ? 3.367 6.988 8.329 1.00 87.69 85 PHE A N 1
ATOM 674 C CA . PHE A 1 85 ? 1.953 7.193 8.638 1.00 87.69 85 PHE A CA 1
ATOM 675 C C . PHE A 1 85 ? 1.516 6.421 9.889 1.00 87.69 85 PHE A C 1
ATOM 677 O O . PHE A 1 85 ? 0.489 6.736 10.479 1.00 87.69 85 PHE A O 1
ATOM 684 N N . THR A 1 86 ? 2.274 5.388 10.262 1.00 87.31 86 THR A N 1
ATOM 685 C CA . THR A 1 86 ? 2.085 4.616 11.496 1.00 87.31 86 THR A CA 1
ATOM 686 C C . THR A 1 86 ? 2.934 5.124 12.664 1.00 87.31 86 THR A C 1
ATOM 688 O O . THR A 1 86 ? 2.730 4.655 13.779 1.00 87.31 86 THR A O 1
ATOM 691 N N . SER A 1 87 ? 3.912 6.001 12.396 1.00 69.12 87 SER A N 1
ATOM 692 C CA . SER A 1 87 ? 4.739 6.692 13.398 1.00 69.12 87 SER A CA 1
ATOM 693 C C . SER A 1 87 ? 4.042 7.902 13.998 1.00 69.12 87 SER A C 1
ATOM 695 O O . SER A 1 87 ? 3.224 8.527 13.290 1.00 69.12 87 SER A O 1
#

Secondary structure (DSSP, 8-state):
----------PPP------S--SSTHHHHHHHHHHHHHHHHHHHHHHSS--PPPHHHHHHHHHHHS-THHHHHHHHHHHHHHHHHH-

Solvent-accessible surface area (backbone atoms only — not comparable to full-atom values): 5698 Å² total; per-residue (Å²): 136,90,83,87,90,85,90,78,90,78,84,86,83,88,84,89,88,86,93,77,88,60,87,73,62,57,62,59,55,50,51,53,54,50,50,52,51,53,51,50,45,56,56,44,36,70,79,32,102,50,76,74,87,48,75,65,56,56,50,51,51,48,43,71,76,32,67,71,74,60,24,58,54,55,48,54,56,49,51,56,52,51,52,63,71,75,98